Protein AF-A0A356E5R7-F1 (afdb_monomer)

Sequence (83 aa):
MIIHRVKSAVRKTCFFLTALYSITVFADGAKLAIIIDDIGYHPRNDNAVLAMPKEIAVAIIPSAPYAKQRNQQASEQGRDILI

Foldseek 3Di:
DVVVVVVVVVVVVVVVVVVVVVVPPDDDDDDDAAEDEDPQADVVVLVVVLPDDLSHEYEADPPHNRRVVSVVSNVVVVHHYHD

Nearest PDB structures (foldseek):
  7vlk-assembly1_C  TM=6.267E-01  e=1.233E+00  Homo sapiens
  5vyt-assembly2_D  TM=5.248E-01  e=1.000E+00  Brucella melitensis bv. 1 str. 16M
  6kr5-assembly1_A  TM=5.107E-01  e=3.048E+00  Entamoeba histolytica
  3i3u-assembly2_E  TM=4.310E-01  e=2.652E+00  Lactiplantibacillus plantarum

Mean predicted aligned error: 7.98 Å

Secondary structure (DSSP, 8-state):
-HHHHHHHHHHHHHHHHHHHHHTT-PPPPPP--EEEEEETS-HHHHHHHHTS-TTEEEEE-TTSTTHHHHHHHHHHTT--EE-

Radius of gyration: 27.02 Å; Cα contacts (8 Å, |Δi|>4): 83; chains: 1; bounding box: 46×34×72 Å

pLDDT: mean 90.77, std 10.41, range [62.47, 98.62]

Structure (mmCIF, N/CA/C/O backbone):
data_AF-A0A356E5R7-F1
#
_entry.id   AF-A0A356E5R7-F1
#
loop_
_atom_site.group_PDB
_atom_site.id
_atom_site.type_symbol
_atom_site.label_atom_id
_atom_site.label_alt_id
_atom_site.label_comp_id
_atom_site.label_asym_id
_atom_site.label_entity_id
_atom_site.label_seq_id
_atom_site.pdbx_PDB_ins_code
_atom_site.Cartn_x
_atom_site.Cartn_y
_atom_site.Cartn_z
_atom_site.occupancy
_atom_site.B_iso_or_equiv
_atom_site.auth_seq_id
_atom_site.auth_comp_id
_atom_site.auth_asym_id
_atom_site.auth_atom_id
_atom_site.pdbx_PDB_model_num
ATOM 1 N N . MET A 1 1 ? -31.847 23.327 57.304 1.00 62.47 1 MET A N 1
ATOM 2 C CA . MET A 1 1 ? -32.572 22.734 56.149 1.00 62.47 1 MET A CA 1
ATOM 3 C C . MET A 1 1 ? -31.923 23.029 54.783 1.00 62.47 1 MET A C 1
ATOM 5 O O . MET A 1 1 ? -31.833 22.121 53.965 1.00 62.47 1 MET A O 1
ATOM 9 N N . ILE A 1 2 ? -31.422 24.246 54.527 1.00 65.00 2 ILE A N 1
ATOM 10 C CA . ILE A 1 2 ? -30.870 24.676 53.219 1.00 65.00 2 ILE A CA 1
ATOM 11 C C . ILE A 1 2 ? -29.589 23.914 52.811 1.00 65.00 2 ILE A C 1
ATOM 13 O O . ILE A 1 2 ? -29.488 23.421 51.692 1.00 65.00 2 ILE A O 1
ATOM 17 N N . ILE A 1 3 ? -28.646 23.717 53.737 1.00 67.00 3 ILE A N 1
ATOM 18 C CA . ILE A 1 3 ? -27.336 23.090 53.461 1.00 67.00 3 ILE A CA 1
ATOM 19 C C . ILE A 1 3 ? -27.477 21.615 53.027 1.00 67.00 3 ILE A C 1
ATOM 21 O O . ILE A 1 3 ? -26.765 21.145 52.139 1.00 67.00 3 ILE A O 1
ATOM 25 N N . HIS A 1 4 ? -28.443 20.885 53.597 1.00 63.47 4 HIS A N 1
ATOM 26 C CA . HIS A 1 4 ? -28.751 19.506 53.194 1.00 63.47 4 HIS A CA 1
ATOM 27 C C . HIS A 1 4 ? -29.349 19.420 51.782 1.00 63.47 4 HIS A C 1
ATOM 29 O O . HIS A 1 4 ? -29.051 18.472 51.055 1.00 63.47 4 HIS A O 1
ATOM 35 N N . ARG A 1 5 ? -30.146 20.416 51.364 1.00 67.75 5 ARG A N 1
ATOM 36 C CA . ARG A 1 5 ? -30.674 20.494 49.993 1.00 67.75 5 ARG A CA 1
ATOM 37 C C . ARG A 1 5 ? -29.564 20.742 48.972 1.00 67.75 5 ARG A C 1
ATOM 39 O O . ARG A 1 5 ? -29.552 20.065 47.951 1.00 67.75 5 ARG A O 1
ATOM 46 N N . VAL A 1 6 ? -28.609 21.625 49.272 1.00 72.50 6 VAL A N 1
ATOM 47 C CA . VAL A 1 6 ? -27.472 21.919 48.377 1.00 72.50 6 VAL A CA 1
ATOM 48 C C . VAL A 1 6 ? -26.560 20.698 48.216 1.00 72.50 6 VAL A C 1
ATOM 50 O O . VAL A 1 6 ? -26.264 20.304 47.092 1.00 72.50 6 VAL A O 1
ATOM 53 N N . LYS A 1 7 ? -26.200 20.015 49.313 1.00 71.81 7 LYS A N 1
ATOM 54 C CA . LYS A 1 7 ? -25.414 18.764 49.255 1.00 71.81 7 LYS A CA 1
ATOM 55 C C . LYS A 1 7 ? -26.122 17.662 48.452 1.00 71.81 7 LYS A C 1
ATOM 57 O O . LYS A 1 7 ? -25.483 16.928 47.702 1.00 71.81 7 LYS A O 1
ATOM 62 N N . SER A 1 8 ? -27.447 17.559 48.587 1.00 77.69 8 SER A N 1
ATOM 63 C CA . SER A 1 8 ? -28.270 16.612 47.823 1.00 77.69 8 SER A CA 1
ATOM 64 C C . SER A 1 8 ? -28.325 16.962 46.331 1.00 77.69 8 SER A C 1
ATOM 66 O O . SER A 1 8 ? -28.220 16.066 45.496 1.00 77.69 8 SER A O 1
ATOM 68 N N . ALA A 1 9 ? -28.427 18.250 45.989 1.00 82.19 9 ALA A N 1
ATOM 69 C CA . ALA A 1 9 ? -28.418 18.721 44.607 1.00 82.19 9 ALA A CA 1
ATOM 70 C C . ALA A 1 9 ? -27.082 18.420 43.912 1.00 82.19 9 ALA A C 1
ATOM 72 O O . ALA A 1 9 ? -27.089 17.807 42.852 1.00 82.19 9 ALA A O 1
ATOM 73 N N . VAL A 1 10 ? -25.946 18.729 44.551 1.00 84.81 10 VAL A N 1
ATOM 74 C CA . VAL A 1 10 ? -24.605 18.443 44.001 1.00 84.81 10 VAL A CA 1
ATOM 75 C C . VAL A 1 10 ? -24.422 16.952 43.723 1.00 84.81 10 VAL A C 1
ATOM 77 O O . VAL A 1 10 ? -23.961 16.577 42.649 1.00 84.81 10 VAL A O 1
ATOM 80 N N . ARG A 1 11 ? -24.842 16.083 44.650 1.00 84.94 11 ARG A N 1
ATOM 81 C CA . ARG A 1 11 ? -24.763 14.628 44.460 1.00 84.94 11 ARG A CA 1
ATOM 82 C C . ARG A 1 11 ? -25.603 14.155 43.272 1.00 84.94 11 ARG A C 1
ATOM 84 O O . ARG A 1 11 ? -25.128 13.334 42.497 1.00 84.94 11 ARG A O 1
ATOM 91 N N . LYS A 1 12 ? -26.827 14.672 43.119 1.00 85.25 12 LYS A N 1
ATOM 92 C CA . LYS A 1 12 ? -27.704 14.336 41.987 1.00 85.25 12 LYS A CA 1
ATOM 93 C C . LYS A 1 12 ? -27.114 14.806 40.663 1.00 85.25 12 LYS A C 1
ATOM 95 O O . LYS A 1 12 ? -27.097 14.030 39.718 1.00 85.25 12 LYS A O 1
ATOM 100 N N . THR A 1 13 ? -26.583 16.025 40.615 1.00 89.75 13 THR A N 1
ATOM 101 C CA . THR A 1 13 ? -25.912 16.557 39.425 1.00 89.75 13 THR A CA 1
ATOM 102 C C . THR A 1 13 ? -24.692 15.715 39.062 1.00 89.75 13 THR A C 1
ATOM 104 O O . THR A 1 13 ? -24.531 15.354 37.904 1.00 89.75 13 THR A O 1
ATOM 107 N N . CYS A 1 14 ? -23.877 15.325 40.045 1.00 88.56 14 CYS A N 1
ATOM 108 C CA . CYS A 1 14 ? -22.703 14.484 39.811 1.00 88.56 14 CYS A CA 1
ATOM 109 C C . CYS A 1 14 ? -23.088 13.104 39.249 1.00 88.56 14 CYS A C 1
ATOM 111 O O . CYS A 1 14 ? -22.495 12.656 38.269 1.00 88.56 14 CYS A O 1
ATOM 113 N N . PHE A 1 15 ? -24.132 12.476 39.806 1.00 88.62 15 PHE A N 1
ATOM 114 C CA . PHE A 1 15 ? -24.708 11.228 39.286 1.00 88.62 15 PHE A CA 1
ATOM 115 C C . PHE A 1 15 ? -25.243 11.375 37.857 1.00 88.62 15 PHE A C 1
ATOM 117 O O . PHE A 1 15 ? -25.039 10.500 37.021 1.00 88.62 15 PHE A O 1
ATOM 124 N N . PHE A 1 16 ? -25.919 12.484 37.562 1.00 89.62 16 PHE A N 1
ATOM 125 C CA . PHE A 1 16 ? -26.482 12.730 36.237 1.00 89.62 16 PHE A CA 1
ATOM 126 C C . PHE A 1 16 ? -25.384 12.941 35.186 1.00 89.62 16 PHE A C 1
ATOM 128 O O . PHE A 1 16 ? -25.473 12.410 34.084 1.00 89.62 16 PHE A O 1
ATOM 135 N N . LEU A 1 17 ? -24.315 13.657 35.547 1.00 89.12 17 LEU A N 1
ATOM 136 C CA . LEU A 1 17 ? -23.154 13.876 34.682 1.00 89.12 17 LEU A CA 1
ATOM 137 C C . LEU A 1 17 ? -22.391 12.575 34.392 1.00 89.12 17 LEU A C 1
ATOM 139 O O . LEU A 1 17 ? -22.010 12.335 33.249 1.00 89.12 17 LEU A O 1
ATOM 143 N N . THR A 1 18 ? -22.211 11.709 35.393 1.00 85.31 18 THR A N 1
ATOM 144 C CA . THR A 1 18 ? -21.566 10.396 35.195 1.00 85.31 18 THR A CA 1
ATOM 145 C C . THR A 1 18 ? -22.419 9.454 34.347 1.00 85.31 18 THR A C 1
ATOM 147 O O . THR A 1 18 ? -21.889 8.766 33.472 1.00 85.31 18 THR A O 1
ATOM 150 N N . ALA A 1 19 ? -23.740 9.460 34.542 1.00 85.38 19 ALA A N 1
ATOM 151 C CA . ALA A 1 19 ? -24.662 8.694 33.709 1.00 85.38 19 ALA A CA 1
ATOM 152 C C . ALA A 1 19 ? -24.637 9.169 32.246 1.00 85.38 19 ALA A C 1
ATOM 154 O O . ALA A 1 19 ? -24.574 8.343 31.341 1.00 85.38 19 ALA A O 1
ATOM 155 N N . LEU A 1 20 ? -24.610 10.486 32.011 1.00 85.50 20 LEU A N 1
ATOM 156 C CA . LEU A 1 20 ? -24.556 11.059 30.664 1.00 85.50 20 LEU A CA 1
ATOM 157 C C . LEU A 1 20 ? -23.244 10.722 29.935 1.00 85.50 20 LEU A C 1
ATOM 159 O O . LEU A 1 20 ? -23.272 10.390 28.753 1.00 85.50 20 LEU A O 1
ATOM 163 N N . TYR A 1 21 ? -22.109 10.740 30.641 1.00 82.44 21 TYR A N 1
ATOM 164 C CA . TYR A 1 21 ? -20.804 10.367 30.080 1.00 82.44 21 TYR A CA 1
ATOM 165 C C . TYR A 1 21 ? -20.716 8.879 29.707 1.00 82.44 21 TYR A C 1
ATOM 167 O O . TYR A 1 21 ? -20.065 8.506 28.737 1.00 82.44 21 TYR A O 1
ATOM 175 N N . SER A 1 22 ? -21.420 8.009 30.433 1.00 79.25 22 SER A N 1
ATOM 176 C CA . SER A 1 22 ? -21.411 6.565 30.156 1.00 79.25 22 SER A CA 1
ATOM 177 C C . SER A 1 22 ? -22.081 6.198 28.822 1.00 79.25 22 SER A C 1
ATOM 179 O O . SER A 1 22 ? -21.812 5.132 28.279 1.00 79.25 22 SER A O 1
ATOM 181 N N . ILE A 1 23 ? -22.924 7.077 28.266 1.00 75.88 23 ILE A N 1
ATOM 182 C CA . ILE A 1 23 ? -23.642 6.842 27.000 1.00 75.88 23 ILE A CA 1
ATOM 183 C C . ILE A 1 23 ? -22.735 7.094 25.778 1.00 75.88 23 ILE A C 1
ATOM 185 O O . ILE A 1 23 ? -23.042 6.636 24.682 1.00 75.88 23 ILE A O 1
ATOM 189 N N . THR A 1 24 ? -21.594 7.777 25.936 1.00 69.56 24 THR A N 1
ATOM 190 C CA . THR A 1 24 ? -20.719 8.142 24.806 1.00 69.56 24 THR A CA 1
ATOM 191 C C . THR A 1 24 ? -19.660 7.095 24.462 1.00 69.56 24 THR A C 1
ATOM 193 O O . THR A 1 24 ? -18.846 7.328 23.571 1.00 69.56 24 THR A O 1
ATOM 196 N N . VAL A 1 25 ? -19.639 5.947 25.145 1.00 71.19 25 VAL A N 1
ATOM 197 C CA . VAL A 1 25 ? -18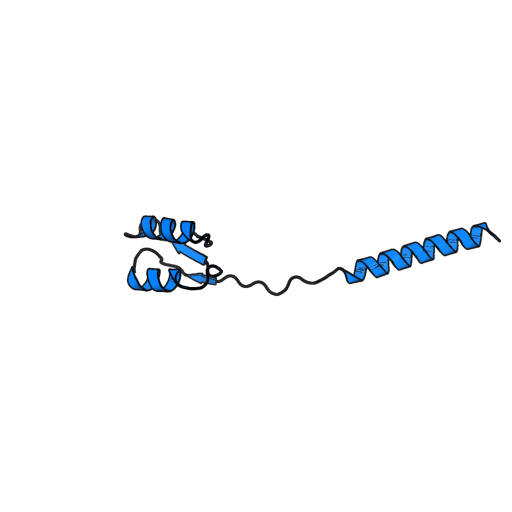.697 4.862 24.836 1.00 71.19 25 VAL A CA 1
ATOM 198 C C . VAL A 1 25 ? -19.252 4.037 23.677 1.00 71.19 25 VAL A C 1
ATOM 200 O O . VAL A 1 25 ? -19.814 2.959 23.857 1.00 71.19 25 VAL A O 1
ATOM 203 N N . PHE A 1 26 ? -19.117 4.567 22.464 1.00 73.38 26 PHE A N 1
ATOM 204 C CA . PHE A 1 26 ? -19.281 3.771 21.255 1.00 73.38 26 PHE A CA 1
ATOM 205 C C . PHE A 1 26 ? -18.036 2.899 21.084 1.00 73.38 26 PHE A C 1
ATOM 207 O O . PHE A 1 26 ? -16.915 3.405 21.072 1.00 73.38 26 PHE A O 1
ATOM 214 N N . ALA A 1 27 ? -18.223 1.583 20.982 1.00 73.19 27 ALA A N 1
ATOM 215 C CA . ALA A 1 27 ? -17.146 0.699 20.564 1.00 73.19 27 ALA A CA 1
ATOM 216 C C . ALA A 1 27 ? -16.840 0.980 19.087 1.00 73.19 27 ALA A C 1
ATOM 218 O O . ALA A 1 27 ? -17.751 0.959 18.256 1.00 73.19 27 ALA A O 1
ATOM 219 N N . ASP A 1 28 ? -15.571 1.242 18.769 1.00 79.44 28 ASP A N 1
ATOM 220 C CA . ASP A 1 28 ? -15.116 1.281 17.380 1.00 79.44 28 ASP A CA 1
ATOM 221 C C . ASP A 1 28 ? -15.478 -0.061 16.721 1.00 79.44 28 ASP A C 1
ATOM 223 O O . ASP A 1 28 ? -15.235 -1.129 17.291 1.00 79.44 28 ASP A O 1
ATOM 227 N N . GLY A 1 29 ? -16.096 -0.015 15.538 1.00 84.06 29 GLY A N 1
ATOM 228 C CA . GLY A 1 29 ? -16.442 -1.223 14.788 1.00 84.06 29 GLY A CA 1
ATOM 229 C C . GLY A 1 29 ? -15.211 -2.088 14.489 1.00 84.06 29 GLY A C 1
ATOM 230 O O . GLY A 1 29 ? -14.073 -1.614 14.534 1.00 84.06 29 GLY A O 1
ATOM 231 N N . ALA A 1 30 ? -15.431 -3.365 14.159 1.00 90.12 30 ALA A N 1
ATOM 232 C CA . ALA A 1 30 ? -14.345 -4.250 13.743 1.00 90.12 30 ALA A CA 1
ATOM 233 C C . ALA A 1 30 ? -13.597 -3.647 12.538 1.00 90.12 30 ALA A C 1
ATOM 235 O O . ALA A 1 30 ? -14.214 -3.286 11.535 1.00 90.12 30 ALA A O 1
ATOM 236 N N . LYS A 1 31 ? -12.269 -3.532 12.647 1.00 91.50 31 LYS A N 1
ATOM 237 C CA . LYS A 1 31 ? -11.395 -2.994 11.595 1.00 91.50 31 LYS A CA 1
ATOM 238 C C . LYS A 1 31 ? -10.779 -4.152 10.808 1.00 91.50 31 LYS A C 1
ATOM 240 O O . LYS A 1 31 ? -10.293 -5.106 11.409 1.00 91.50 31 LYS A O 1
ATOM 245 N N . LEU A 1 32 ? -10.795 -4.059 9.479 1.00 94.00 32 LEU A N 1
ATOM 246 C CA . LEU A 1 32 ? -10.198 -5.029 8.558 1.00 94.00 32 LEU A CA 1
ATOM 247 C C . LEU A 1 32 ? -9.158 -4.316 7.694 1.00 94.00 32 LEU A C 1
ATOM 249 O O . LEU A 1 32 ? -9.467 -3.293 7.091 1.00 94.00 32 LEU A O 1
ATOM 253 N N . ALA A 1 33 ? -7.958 -4.884 7.613 1.00 96.19 33 ALA A N 1
ATOM 254 C CA . ALA A 1 33 ? -6.931 -4.470 6.668 1.00 96.19 33 ALA A CA 1
ATOM 255 C C . ALA A 1 33 ? -6.698 -5.599 5.661 1.00 96.19 33 ALA A C 1
ATOM 257 O O . ALA A 1 33 ? -6.582 -6.763 6.047 1.00 96.19 33 ALA A O 1
ATOM 258 N N . ILE A 1 34 ? -6.636 -5.251 4.378 1.00 97.88 34 ILE A N 1
ATOM 259 C CA . ILE A 1 34 ? -6.313 -6.173 3.288 1.00 97.88 34 ILE A CA 1
ATOM 260 C C . ILE A 1 34 ? -5.085 -5.609 2.588 1.00 97.88 34 ILE A C 1
ATOM 262 O O . ILE A 1 34 ? -5.103 -4.452 2.172 1.00 97.88 34 ILE A O 1
ATOM 266 N N . ILE A 1 35 ? -4.036 -6.420 2.468 1.00 97.88 35 ILE A N 1
ATOM 267 C CA . ILE A 1 35 ? -2.797 -6.071 1.771 1.00 97.88 35 ILE A CA 1
ATOM 268 C C . ILE A 1 35 ? -2.559 -7.138 0.706 1.00 97.88 35 ILE A C 1
ATOM 270 O O . ILE A 1 35 ? -2.620 -8.330 1.011 1.00 97.88 35 ILE A O 1
ATOM 274 N N . ILE A 1 36 ? -2.312 -6.714 -0.532 1.00 98.06 36 ILE A N 1
ATOM 275 C CA . ILE A 1 36 ? -1.933 -7.608 -1.632 1.00 98.06 36 ILE A CA 1
ATOM 276 C C . ILE A 1 36 ? -0.430 -7.486 -1.877 1.00 98.06 36 ILE A C 1
ATOM 278 O O . ILE A 1 36 ? 0.070 -6.382 -2.097 1.00 98.06 36 ILE A O 1
ATOM 282 N N . ASP A 1 37 ? 0.259 -8.623 -1.820 1.00 96.81 37 ASP A N 1
ATOM 283 C CA . ASP A 1 37 ? 1.714 -8.723 -1.956 1.00 96.81 37 ASP A CA 1
ATOM 284 C C . ASP A 1 37 ? 2.174 -8.881 -3.417 1.00 96.81 37 ASP A C 1
ATOM 286 O O . ASP A 1 37 ? 1.356 -8.983 -4.338 1.00 96.81 37 ASP A O 1
ATOM 290 N N . ASP A 1 38 ? 3.492 -8.911 -3.613 1.00 96.50 38 ASP A N 1
ATOM 291 C CA . ASP A 1 38 ? 4.195 -9.178 -4.872 1.00 96.50 38 ASP A CA 1
ATOM 292 C C . ASP A 1 38 ? 3.933 -8.161 -6.001 1.00 96.50 38 ASP A C 1
ATOM 294 O O . ASP A 1 38 ? 4.114 -8.460 -7.192 1.00 96.50 38 ASP A O 1
ATOM 298 N N . ILE A 1 39 ? 3.552 -6.923 -5.663 1.00 98.31 39 ILE A N 1
ATOM 299 C CA . ILE A 1 39 ? 3.359 -5.873 -6.668 1.00 98.31 39 ILE A CA 1
ATOM 300 C C . ILE A 1 39 ? 4.702 -5.468 -7.277 1.00 98.31 39 ILE A C 1
ATOM 302 O O . ILE A 1 39 ? 5.683 -5.199 -6.581 1.00 98.31 39 ILE A O 1
ATOM 306 N N . GLY A 1 40 ? 4.719 -5.359 -8.608 1.00 97.75 40 GLY A N 1
ATOM 307 C CA . GLY A 1 40 ? 5.881 -4.915 -9.378 1.00 97.75 40 GLY A CA 1
ATOM 308 C C . GLY A 1 40 ? 6.462 -5.972 -10.316 1.00 97.75 40 GLY A C 1
ATOM 309 O O . GLY A 1 40 ? 7.343 -5.629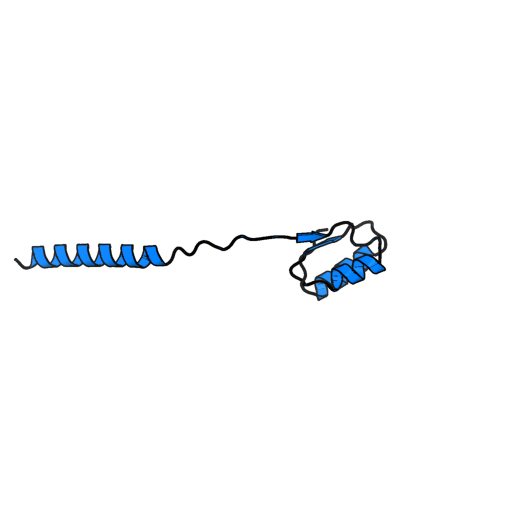 -11.109 1.00 97.75 40 GLY A O 1
ATOM 310 N N . TYR A 1 41 ? 5.970 -7.216 -10.277 1.00 97.62 41 TYR A N 1
ATOM 311 C CA . TYR A 1 41 ? 6.389 -8.294 -11.187 1.00 97.62 41 TYR A CA 1
ATOM 312 C C . TYR A 1 41 ? 5.399 -8.574 -12.323 1.00 97.62 41 TYR A C 1
ATOM 314 O O . TYR A 1 41 ? 5.816 -9.016 -13.394 1.00 97.62 41 TYR A O 1
ATOM 322 N N . HIS A 1 42 ? 4.104 -8.304 -12.133 1.00 97.50 42 HIS A N 1
ATOM 323 C CA . HIS A 1 42 ? 3.057 -8.770 -13.042 1.00 97.50 42 HIS A CA 1
ATOM 324 C C . HIS A 1 42 ? 2.189 -7.611 -13.540 1.00 97.50 42 HIS A C 1
ATOM 326 O O . HIS A 1 42 ? 1.098 -7.397 -13.015 1.00 97.50 42 HIS A O 1
ATOM 332 N N . PRO A 1 43 ? 2.573 -6.892 -14.613 1.00 95.62 43 PRO A N 1
ATOM 333 C CA . PRO A 1 43 ? 1.902 -5.651 -14.991 1.00 95.62 43 PRO A CA 1
ATOM 334 C C . PRO A 1 43 ? 0.385 -5.742 -15.172 1.00 95.62 43 PRO A C 1
ATOM 336 O O . PRO A 1 43 ? -0.338 -4.816 -14.809 1.00 95.62 43 PRO A O 1
ATOM 339 N N . ARG A 1 44 ? -0.110 -6.855 -15.726 1.00 97.50 44 ARG A N 1
ATOM 340 C CA . ARG A 1 44 ? -1.549 -7.091 -15.890 1.00 97.50 44 ARG A CA 1
ATOM 341 C C . ARG A 1 44 ? -2.254 -7.235 -14.539 1.00 97.50 44 ARG A C 1
ATOM 343 O O . ARG A 1 44 ? -3.308 -6.634 -14.353 1.00 97.50 44 ARG A O 1
ATOM 350 N N . ASN A 1 45 ? -1.684 -8.015 -13.626 1.00 97.69 45 ASN A N 1
ATOM 351 C CA . ASN A 1 45 ? -2.279 -8.288 -12.320 1.00 97.69 45 ASN A CA 1
ATOM 352 C C . ASN A 1 45 ? -2.155 -7.061 -11.418 1.00 97.69 45 ASN A C 1
ATOM 354 O O . ASN A 1 45 ? -3.147 -6.652 -10.830 1.00 97.69 45 ASN A O 1
ATOM 358 N N . ASP A 1 46 ? -0.994 -6.408 -11.409 1.00 98.06 46 ASP A N 1
ATOM 359 C CA . ASP A 1 46 ? -0.774 -5.152 -10.698 1.00 98.06 46 ASP A CA 1
ATOM 360 C C . ASP A 1 46 ? -1.796 -4.087 -11.128 1.00 98.06 46 ASP A C 1
ATOM 362 O O . ASP A 1 46 ? -2.367 -3.400 -10.290 1.00 98.06 46 ASP A O 1
ATOM 366 N N . ASN A 1 47 ? -2.077 -3.964 -12.436 1.00 98.00 47 ASN A N 1
ATOM 367 C CA . ASN A 1 47 ? -3.109 -3.050 -12.940 1.00 98.00 47 ASN A CA 1
ATOM 368 C C . ASN A 1 47 ? -4.501 -3.405 -12.402 1.00 98.00 47 ASN A C 1
ATOM 370 O O . ASN A 1 47 ? -5.268 -2.508 -12.066 1.00 98.00 47 ASN A O 1
ATOM 374 N N . ALA A 1 48 ? -4.833 -4.697 -12.335 1.00 98.31 48 ALA A N 1
ATOM 375 C CA . ALA A 1 48 ? -6.108 -5.145 -11.790 1.00 98.31 48 ALA A CA 1
ATOM 376 C C . ALA A 1 48 ? -6.213 -4.840 -10.287 1.00 98.31 48 ALA A C 1
ATOM 378 O O . ALA A 1 48 ? -7.257 -4.372 -9.843 1.00 98.31 48 ALA A O 1
ATOM 379 N N . VAL A 1 49 ? -5.129 -5.028 -9.526 1.00 98.12 49 VAL A N 1
ATOM 380 C CA . VAL A 1 49 ? -5.061 -4.682 -8.097 1.00 98.12 49 VAL A CA 1
ATOM 381 C C . VAL A 1 49 ? -5.176 -3.170 -7.894 1.00 98.12 49 VAL A C 1
ATOM 383 O O . VAL A 1 49 ? -5.974 -2.721 -7.078 1.00 98.12 49 VAL A O 1
ATOM 386 N N . LEU A 1 50 ? -4.466 -2.358 -8.680 1.00 97.75 50 LEU A N 1
ATOM 387 C CA . LEU A 1 50 ? -4.553 -0.895 -8.596 1.00 97.75 50 LEU A CA 1
ATOM 388 C C . LEU A 1 50 ? -5.912 -0.331 -9.042 1.00 97.75 50 LEU A C 1
ATOM 390 O O . LEU A 1 50 ? -6.215 0.818 -8.721 1.00 97.75 50 LEU A O 1
ATOM 394 N N . ALA A 1 51 ? -6.726 -1.112 -9.756 1.00 97.94 51 ALA A N 1
ATOM 395 C CA . ALA A 1 51 ? -8.107 -0.767 -10.093 1.00 97.94 51 ALA A CA 1
ATOM 396 C C . ALA A 1 51 ? -9.119 -1.131 -8.985 1.00 97.94 51 ALA A C 1
ATOM 398 O O . ALA A 1 51 ? -10.277 -0.721 -9.062 1.00 97.94 51 ALA A O 1
ATOM 399 N N . MET A 1 52 ? -8.711 -1.890 -7.961 1.00 98.19 52 MET A N 1
ATOM 400 C CA . MET A 1 52 ? -9.551 -2.192 -6.798 1.00 98.19 52 MET A CA 1
ATOM 401 C C . MET A 1 52 ? -9.758 -0.945 -5.913 1.00 98.19 52 MET A C 1
ATOM 403 O O . MET A 1 52 ? -9.006 0.025 -6.046 1.00 98.19 52 MET A O 1
ATOM 407 N N . PRO A 1 53 ? -10.724 -0.947 -4.970 1.00 98.12 53 PRO A N 1
ATOM 408 C CA . PRO A 1 53 ? -10.893 0.147 -4.008 1.00 98.12 53 PRO A CA 1
ATOM 409 C C . PRO A 1 53 ? -9.590 0.488 -3.269 1.00 98.12 53 PRO A C 1
ATOM 411 O O . PRO A 1 53 ? -8.781 -0.400 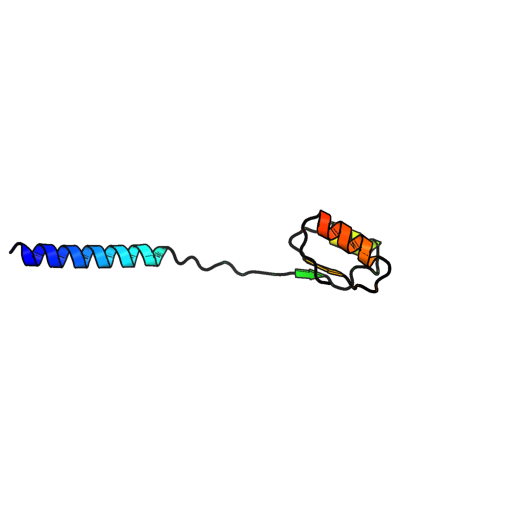-2.987 1.00 98.12 53 PRO A O 1
ATOM 414 N N . LYS A 1 54 ? -9.362 1.776 -2.983 1.00 97.06 54 LYS A N 1
ATOM 415 C CA . LYS A 1 54 ? -8.098 2.291 -2.413 1.00 97.06 54 LYS A CA 1
ATOM 416 C C . LYS A 1 54 ? -7.847 1.863 -0.966 1.00 97.06 54 LYS A C 1
ATOM 418 O O . LYS A 1 54 ? -6.731 1.980 -0.482 1.00 97.06 54 LYS A O 1
ATOM 423 N N . GLU A 1 55 ? -8.876 1.341 -0.309 1.00 97.12 55 GLU A N 1
ATOM 424 C CA . GLU A 1 55 ? -8.843 0.767 1.034 1.00 97.12 55 GLU A CA 1
ATOM 425 C C . GLU A 1 55 ? -8.073 -0.567 1.083 1.00 97.12 55 GLU A C 1
ATOM 427 O O . GLU A 1 55 ? -7.720 -1.036 2.162 1.00 97.12 55 GLU A O 1
ATOM 432 N N . ILE A 1 56 ? -7.802 -1.187 -0.072 1.00 98.06 56 ILE A N 1
ATOM 433 C CA . ILE A 1 56 ? -6.914 -2.350 -0.181 1.00 98.06 56 ILE A CA 1
ATOM 434 C C . ILE A 1 56 ? -5.475 -1.846 -0.325 1.00 98.06 56 ILE A C 1
ATOM 436 O O . ILE A 1 56 ? -5.123 -1.224 -1.321 1.00 98.06 56 ILE A O 1
ATOM 440 N N . ALA A 1 57 ? -4.614 -2.111 0.644 1.00 98.38 57 ALA A N 1
ATOM 441 C CA . ALA A 1 57 ? -3.214 -1.718 0.563 1.00 98.38 57 ALA A CA 1
ATOM 442 C C . ALA A 1 57 ? -2.425 -2.627 -0.398 1.00 98.38 57 ALA A C 1
ATOM 444 O O . ALA A 1 57 ? -2.825 -3.756 -0.703 1.00 98.38 57 ALA A O 1
ATOM 445 N N . VAL A 1 58 ? -1.278 -2.138 -0.865 1.00 98.62 58 VAL A N 1
ATOM 446 C CA . VAL A 1 58 ? -0.355 -2.888 -1.732 1.00 98.62 58 VAL A CA 1
ATOM 447 C C . VAL A 1 58 ? 1.024 -2.991 -1.093 1.00 98.62 58 VAL A C 1
ATOM 449 O O . VAL A 1 58 ? 1.509 -2.005 -0.546 1.00 98.62 58 VAL A O 1
ATOM 452 N N . ALA A 1 59 ? 1.669 -4.154 -1.184 1.00 98.50 59 ALA A N 1
ATOM 453 C CA . ALA A 1 59 ? 3.085 -4.311 -0.856 1.00 98.50 59 ALA A CA 1
ATOM 454 C C . ALA A 1 59 ? 3.901 -4.412 -2.152 1.00 98.50 59 ALA A C 1
ATOM 456 O O . ALA A 1 59 ? 3.638 -5.257 -3.009 1.00 98.50 59 ALA A O 1
ATOM 457 N N . ILE A 1 60 ? 4.841 -3.483 -2.328 1.00 98.44 60 ILE A N 1
ATOM 458 C CA . ILE A 1 60 ? 5.605 -3.292 -3.561 1.00 98.44 60 ILE A CA 1
ATOM 459 C C . ILE A 1 60 ? 7.042 -3.726 -3.320 1.00 98.44 60 ILE A C 1
ATOM 461 O O . ILE A 1 60 ? 7.770 -3.073 -2.580 1.00 98.44 60 ILE A O 1
ATOM 465 N N . ILE A 1 61 ? 7.481 -4.775 -4.014 1.00 97.62 61 ILE A N 1
ATOM 466 C CA . ILE A 1 61 ? 8.839 -5.300 -3.861 1.00 97.62 61 ILE A CA 1
ATOM 467 C C . ILE A 1 61 ? 9.839 -4.337 -4.525 1.00 97.62 61 ILE A C 1
ATOM 469 O O . ILE A 1 61 ? 9.787 -4.174 -5.747 1.00 97.62 61 ILE A O 1
ATOM 473 N N . PRO A 1 62 ? 10.798 -3.731 -3.794 1.00 96.69 62 PRO A N 1
ATOM 474 C CA . PRO A 1 62 ? 11.655 -2.666 -4.332 1.00 96.69 62 PRO A CA 1
ATOM 475 C C . PRO A 1 62 ? 12.530 -3.089 -5.515 1.00 96.69 62 PRO A C 1
ATOM 477 O O . PRO A 1 62 ? 12.856 -2.275 -6.379 1.00 96.69 62 PRO A O 1
ATOM 480 N N . SER A 1 63 ? 12.926 -4.362 -5.551 1.00 97.12 63 SER A N 1
ATOM 481 C CA . SER A 1 63 ? 13.761 -4.947 -6.603 1.00 97.12 63 SER A CA 1
ATOM 482 C C . SER A 1 63 ? 12.972 -5.382 -7.842 1.00 97.12 63 SER A C 1
ATOM 484 O O . SER A 1 63 ? 13.581 -5.810 -8.825 1.00 97.12 63 SER A O 1
ATOM 486 N N . ALA A 1 64 ? 11.638 -5.292 -7.823 1.00 97.88 64 ALA A N 1
ATOM 487 C CA . ALA A 1 64 ? 10.809 -5.740 -8.930 1.00 97.88 64 ALA A CA 1
ATOM 488 C C . ALA A 1 64 ? 10.908 -4.785 -10.141 1.00 97.88 64 ALA A C 1
ATOM 490 O O . ALA A 1 64 ? 11.005 -3.566 -9.961 1.00 97.88 64 A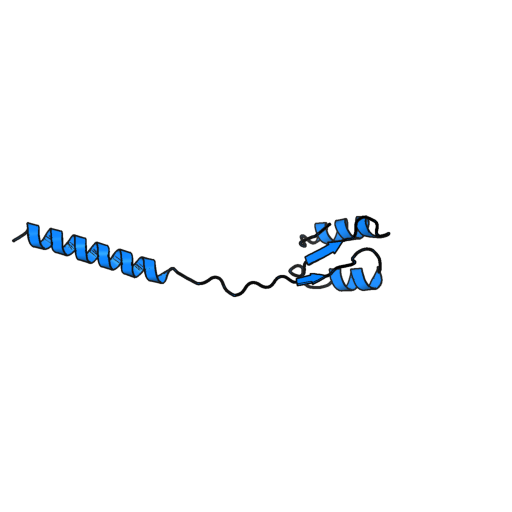LA A O 1
ATOM 491 N N . PRO A 1 65 ? 10.835 -5.291 -11.390 1.00 97.94 65 PRO A N 1
ATOM 492 C CA . PRO A 1 65 ? 11.077 -4.485 -12.592 1.00 97.94 65 PRO A CA 1
ATOM 493 C C . PRO A 1 65 ? 10.182 -3.246 -12.720 1.00 97.94 65 PRO A C 1
ATOM 495 O O . PRO A 1 65 ? 10.607 -2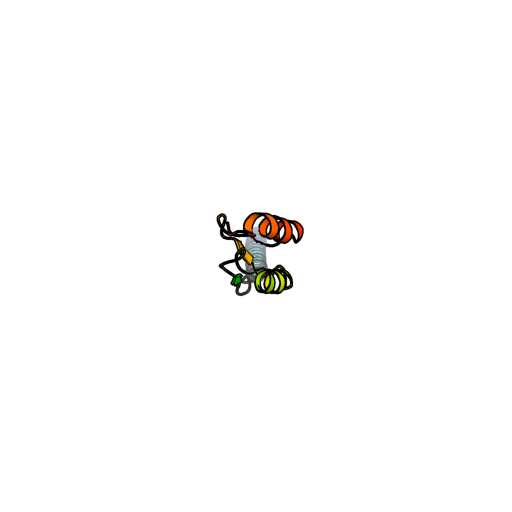.228 -13.266 1.00 97.94 65 PRO A O 1
ATOM 498 N N . TYR A 1 66 ? 8.950 -3.318 -12.207 1.00 98.12 66 TYR A N 1
ATOM 499 C CA . TYR A 1 66 ? 7.967 -2.238 -12.297 1.00 98.12 66 TYR A CA 1
ATOM 500 C C . TYR A 1 66 ? 7.741 -1.506 -10.966 1.00 98.12 66 TYR A C 1
ATOM 502 O O . TYR A 1 66 ? 6.877 -0.631 -10.904 1.00 98.12 66 TYR A O 1
ATOM 510 N N . ALA A 1 67 ? 8.520 -1.801 -9.919 1.00 98.00 67 ALA A N 1
ATOM 511 C CA . ALA A 1 67 ? 8.314 -1.291 -8.560 1.00 98.00 67 ALA A CA 1
ATOM 512 C C . ALA A 1 67 ? 8.164 0.236 -8.502 1.00 98.00 67 ALA A C 1
ATOM 514 O O . ALA A 1 67 ? 7.193 0.755 -7.958 1.00 98.00 67 ALA A O 1
ATOM 515 N N . LYS A 1 68 ? 9.081 0.970 -9.146 1.00 97.94 68 LYS A N 1
ATOM 516 C CA . LYS A 1 68 ? 9.062 2.441 -9.168 1.00 97.94 68 LYS A CA 1
ATOM 517 C C . LYS A 1 68 ? 7.775 2.996 -9.782 1.00 97.94 68 LYS A C 1
ATOM 519 O O . LYS A 1 68 ? 7.168 3.902 -9.218 1.00 97.94 68 LYS A O 1
ATOM 524 N N . GLN A 1 69 ? 7.363 2.446 -10.925 1.00 98.06 69 GLN A N 1
ATOM 525 C CA . GLN A 1 69 ? 6.138 2.864 -11.604 1.00 98.06 69 GLN A CA 1
ATOM 526 C C . GLN A 1 69 ? 4.907 2.546 -10.748 1.00 98.06 69 GLN A C 1
ATOM 528 O O . GLN A 1 69 ? 4.014 3.382 -10.632 1.00 98.06 69 GLN A O 1
ATOM 533 N N . ARG A 1 70 ? 4.863 1.362 -10.126 1.00 98.06 70 ARG A N 1
ATOM 534 C CA . ARG A 1 70 ? 3.751 0.950 -9.259 1.00 98.06 70 ARG A CA 1
ATOM 535 C C . ARG A 1 70 ? 3.640 1.797 -8.006 1.00 98.06 70 ARG A C 1
ATOM 537 O O . ARG A 1 70 ? 2.537 2.212 -7.670 1.00 98.06 70 ARG A O 1
ATOM 544 N N . ASN A 1 71 ? 4.768 2.115 -7.381 1.00 98.19 71 ASN A N 1
ATOM 545 C CA . ASN A 1 71 ? 4.806 2.982 -6.213 1.00 98.19 71 ASN A CA 1
ATOM 546 C C . ASN A 1 71 ? 4.283 4.379 -6.549 1.00 98.19 71 ASN A C 1
ATOM 548 O O . ASN A 1 71 ? 3.441 4.911 -5.834 1.00 98.19 71 ASN A O 1
ATOM 552 N N . GLN A 1 72 ? 4.712 4.943 -7.680 1.00 98.25 72 GLN A N 1
ATOM 553 C CA . GLN A 1 72 ? 4.211 6.238 -8.126 1.00 98.25 72 GLN A CA 1
ATOM 554 C C . GLN A 1 72 ? 2.693 6.208 -8.367 1.00 98.25 72 GLN A C 1
ATOM 556 O O . GLN A 1 72 ? 1.981 7.049 -7.830 1.00 98.25 72 GLN A O 1
ATOM 561 N N . GLN A 1 73 ? 2.187 5.211 -9.097 1.00 98.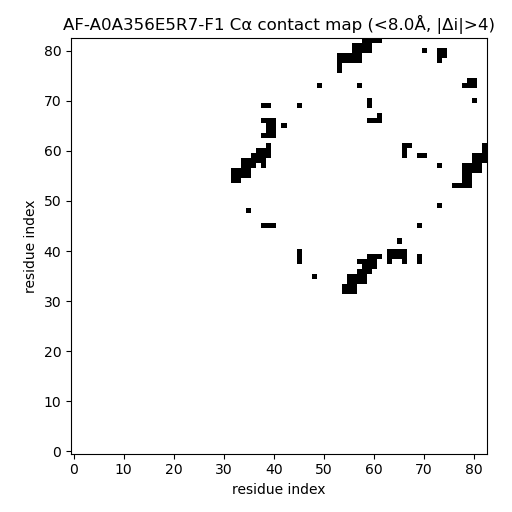12 73 GLN A N 1
ATOM 562 C CA . GLN A 1 73 ? 0.752 5.080 -9.370 1.00 98.12 73 GLN A CA 1
ATOM 563 C C . GLN A 1 73 ? -0.079 4.913 -8.089 1.00 98.12 73 GLN A C 1
ATOM 565 O O . GLN A 1 73 ? -1.101 5.574 -7.930 1.00 98.12 73 GLN A O 1
ATOM 570 N N . ALA A 1 74 ? 0.347 4.044 -7.168 1.00 98.00 74 ALA A N 1
ATOM 571 C CA . ALA A 1 74 ? -0.347 3.839 -5.898 1.00 98.00 74 ALA A CA 1
ATOM 572 C C . ALA A 1 74 ? -0.300 5.098 -5.012 1.00 98.00 74 ALA A C 1
ATOM 574 O O . ALA A 1 74 ? -1.292 5.442 -4.369 1.00 98.00 74 ALA A O 1
ATOM 575 N N . SER A 1 75 ? 0.821 5.826 -5.027 1.00 98.12 75 SER A N 1
ATOM 576 C CA . SER A 1 75 ? 0.987 7.067 -4.266 1.00 98.12 75 SER A CA 1
ATOM 577 C C . SER A 1 75 ? 0.084 8.176 -4.806 1.00 98.12 75 SER A C 1
ATOM 579 O O . SER A 1 75 ? -0.604 8.840 -4.034 1.00 98.12 75 SER A O 1
ATOM 581 N N . GLU A 1 76 ? -0.005 8.317 -6.132 1.00 98.25 76 GLU A N 1
ATOM 582 C CA . GLU A 1 76 ? -0.914 9.255 -6.803 1.00 98.25 76 GLU A CA 1
ATOM 583 C C . GLU A 1 76 ? -2.395 8.945 -6.513 1.00 98.25 76 GLU A C 1
ATOM 585 O O . GLU A 1 76 ? -3.213 9.861 -6.439 1.00 98.25 76 GLU A O 1
ATOM 590 N N . GLN A 1 77 ? -2.751 7.674 -6.284 1.00 97.69 77 GLN A N 1
ATOM 591 C CA . GLN A 1 77 ? -4.096 7.278 -5.839 1.00 97.69 77 GLN A CA 1
ATOM 592 C C . GLN A 1 77 ? -4.390 7.640 -4.372 1.00 97.69 77 GLN A C 1
ATOM 594 O O . GLN A 1 77 ? -5.547 7.561 -3.947 1.00 97.69 77 GLN A O 1
ATOM 599 N N . GLY A 1 78 ? -3.371 7.998 -3.583 1.00 97.94 78 GLY A N 1
ATOM 600 C CA . GLY A 1 78 ? -3.484 8.123 -2.131 1.00 97.94 78 GLY A CA 1
ATOM 601 C C . GLY A 1 78 ? -3.797 6.787 -1.453 1.00 97.94 78 GLY A C 1
ATOM 602 O O . GLY A 1 78 ? -4.566 6.758 -0.493 1.00 97.94 78 GLY A O 1
ATOM 603 N N . ARG A 1 79 ? -3.275 5.684 -2.006 1.00 97.44 79 ARG A N 1
ATOM 604 C CA . ARG A 1 79 ? -3.403 4.325 -1.465 1.00 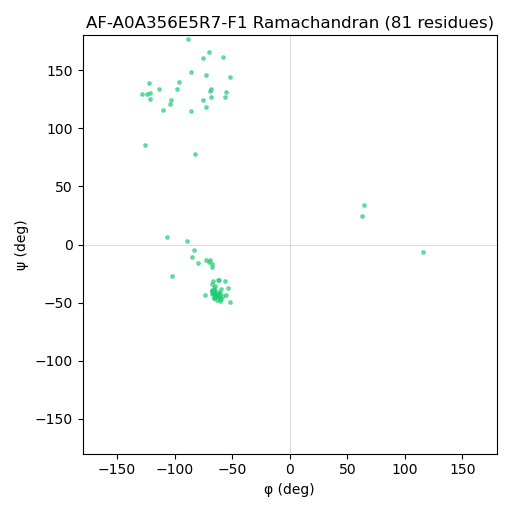97.44 79 ARG A CA 1
ATOM 605 C C . ARG A 1 79 ? -2.298 4.061 -0.438 1.00 97.44 79 ARG A C 1
ATOM 607 O O . ARG A 1 79 ? -1.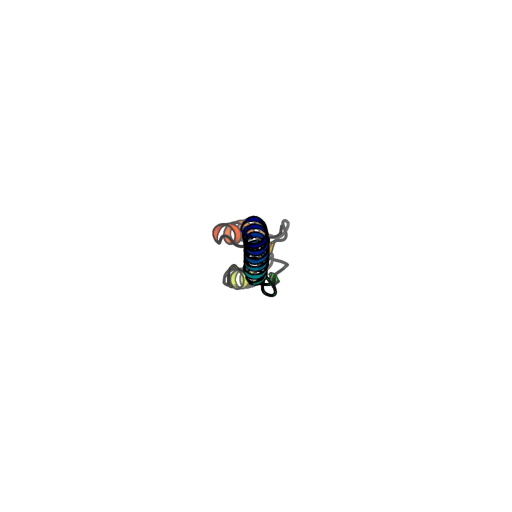184 4.556 -0.601 1.00 97.44 79 ARG A O 1
ATOM 614 N N . ASP A 1 80 ? -2.588 3.235 0.564 1.00 98.25 80 ASP A N 1
ATOM 615 C CA . ASP A 1 80 ? -1.586 2.742 1.514 1.00 98.25 80 ASP A CA 1
ATOM 616 C C . ASP A 1 80 ? -0.610 1.764 0.839 1.00 98.25 80 ASP A C 1
ATOM 618 O O . ASP A 1 80 ? -1.014 0.833 0.131 1.00 98.25 80 ASP A O 1
ATOM 622 N N . ILE A 1 81 ? 0.688 1.981 1.065 1.00 98.19 81 ILE A N 1
ATOM 623 C CA . ILE A 1 81 ? 1.778 1.248 0.413 1.00 98.19 81 ILE A CA 1
ATOM 624 C C . ILE A 1 81 ? 2.743 0.711 1.469 1.00 98.19 81 ILE A C 1
ATOM 626 O O . ILE A 1 81 ? 3.241 1.467 2.305 1.00 98.19 81 ILE A O 1
ATOM 630 N N . LEU A 1 82 ? 3.044 -0.582 1.386 1.00 98.12 82 LEU A N 1
ATOM 631 C CA . LEU A 1 82 ? 4.216 -1.203 1.999 1.00 98.12 82 LEU A CA 1
ATOM 632 C C . LEU A 1 82 ? 5.334 -1.307 0.951 1.00 98.12 82 LEU A C 1
ATOM 634 O O . LEU A 1 82 ? 5.063 -1.608 -0.212 1.00 98.12 82 LEU A O 1
ATOM 638 N N . ILE A 1 83 ? 6.573 -1.051 1.372 1.00 92.88 83 ILE A N 1
ATOM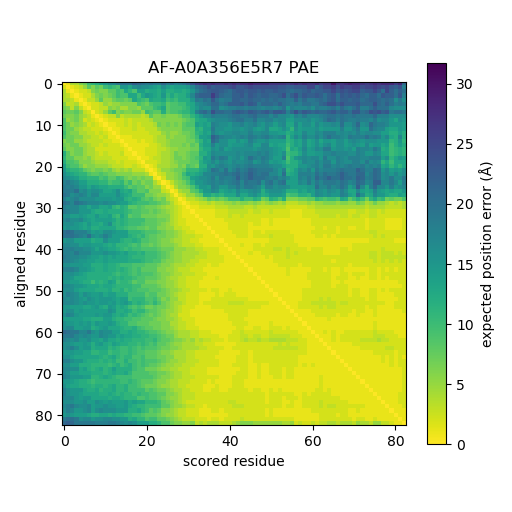 639 C CA . ILE A 1 83 ? 7.798 -1.113 0.556 1.00 92.88 83 ILE A CA 1
ATOM 640 C C . ILE A 1 83 ? 8.734 -2.156 1.154 1.00 92.88 83 ILE A C 1
ATOM 642 O O . ILE A 1 83 ? 8.881 -2.135 2.398 1.00 92.88 83 ILE A O 1
#

Solvent-accessible surface area (backbone atoms only — not comparable to full-atom values): 4958 Å² total; per-residue (Å²): 118,66,69,62,51,52,58,50,48,52,53,51,51,52,51,51,54,53,57,59,59,62,72,70,72,71,78,80,71,92,83,84,86,48,72,46,71,73,31,22,75,43,72,72,58,43,53,55,56,71,70,45,68,60,82,48,26,39,29,34,41,80,87,31,91,38,15,70,63,49,52,52,56,40,52,75,69,72,31,53,74,46,114